Protein AF-V4U4Q8-F1 (afdb_monomer)

pLDDT: mean 86.96, std 11.87, range [43.41, 97.81]

Nearest PDB structures (foldseek):
  1k5d-assembly1_C  TM=4.803E-01  e=4.487E-01  Schizosaccharomyces pombe
  2z0m-assembly1_A  TM=4.163E-01  e=5.035E-01  Sulfurisphaera tokodaii
  8k7m-assembly1_A  TM=4.771E-01  e=2.127E+00  synthetic construct
  6m01-assembly1_A  TM=5.337E-01  e=3.784E+00  Embleya scabrispora

Radius of gyration: 16.13 Å; Cα contacts (8 Å, |Δi|>4): 238; chains: 1; bounding box: 25×26×57 Å

Sequence (137 aa):
WEFESLLLDVPFSCTQFIKFIIVDRSCGNATALILPGCCSAEGFIDAAEKCAALKTLGVYPIVCLKLLLVIPQLIGNWKNLEGLILGKSIDIIEIIPQIGLRCKNFSWLLVHGVRIGKYEASAIVKYFSKIKELHLM

Foldseek 3Di:
DPPVPPCPPPPDDLLVVLCCCCCVVCVLQDQEDARDLRDALNSVVSNLVRNLNHAYYEDEQSRCVRCQPPCLVRVLSNLCHQEYHEEPDHPVLSNLQSCLVRNVNHAEYAYYPDDCDPSNVVSCVVRVVRHNYYHYD

Structure (mmCIF, N/CA/C/O backbone):
data_AF-V4U4Q8-F1
#
_entry.id   AF-V4U4Q8-F1
#
loop_
_atom_site.group_PDB
_atom_site.id
_atom_site.type_symbol
_atom_site.label_atom_id
_atom_site.label_alt_id
_atom_site.label_comp_id
_atom_site.label_asym_id
_atom_site.label_entity_id
_atom_site.label_seq_id
_atom_site.pdbx_PDB_ins_code
_atom_site.Cartn_x
_atom_site.Cartn_y
_atom_site.Cartn_z
_atom_site.occupancy
_atom_site.B_iso_or_equiv
_atom_site.auth_seq_id
_atom_site.auth_comp_id
_atom_site.auth_asym_id
_atom_site.auth_atom_id
_atom_site.pdbx_PDB_model_num
ATOM 1 N N . TRP A 1 1 ? -4.932 -9.415 -37.036 1.00 43.41 1 TRP A N 1
ATOM 2 C CA . TRP A 1 1 ? -3.639 -10.044 -36.721 1.00 43.41 1 TRP A CA 1
ATOM 3 C C . TRP A 1 1 ? -2.539 -9.317 -37.495 1.00 43.41 1 TRP A C 1
ATOM 5 O O . TRP A 1 1 ? -1.887 -9.907 -38.336 1.00 43.41 1 TRP A O 1
ATOM 15 N N . GLU A 1 2 ? -2.358 -8.017 -37.231 1.00 44.66 2 GLU A N 1
ATOM 16 C CA . GLU A 1 2 ? -1.339 -7.164 -37.889 1.00 44.66 2 GLU A CA 1
ATOM 17 C C . GLU A 1 2 ? -0.434 -6.447 -36.868 1.00 44.66 2 GLU A C 1
ATOM 19 O O . GLU A 1 2 ? 0.365 -5.591 -37.224 1.00 44.66 2 GLU A O 1
ATOM 24 N N . PHE A 1 3 ? -0.533 -6.799 -35.581 1.00 47.38 3 PHE A N 1
ATOM 25 C CA . PHE A 1 3 ? 0.330 -6.240 -34.532 1.00 47.38 3 PHE A CA 1
ATOM 26 C C . PHE A 1 3 ? 1.614 -7.055 -34.306 1.00 47.38 3 PHE A C 1
ATOM 28 O O . PHE A 1 3 ? 2.569 -6.539 -33.735 1.00 47.38 3 PHE A O 1
ATOM 35 N N . GLU A 1 4 ? 1.666 -8.310 -34.764 1.00 47.16 4 GLU A N 1
ATOM 36 C CA . GLU A 1 4 ? 2.817 -9.198 -34.535 1.00 47.16 4 GLU A CA 1
ATOM 37 C C . GLU A 1 4 ? 3.985 -8.956 -35.506 1.00 47.16 4 GLU A C 1
ATOM 39 O O . GLU A 1 4 ? 5.115 -9.318 -35.192 1.00 47.16 4 GLU A O 1
ATOM 44 N N . SER A 1 5 ? 3.771 -8.299 -36.652 1.00 46.25 5 SER A N 1
ATOM 45 C CA . SER A 1 5 ? 4.807 -8.158 -37.690 1.00 46.25 5 SER A CA 1
ATOM 46 C C . SER A 1 5 ? 5.721 -6.934 -37.544 1.00 46.25 5 SER A C 1
ATOM 48 O O . SER A 1 5 ? 6.675 -6.814 -38.305 1.00 46.25 5 SER A O 1
ATOM 50 N N . LEU A 1 6 ? 5.463 -6.028 -36.590 1.00 48.69 6 LEU A N 1
ATOM 51 C CA . LEU A 1 6 ? 6.259 -4.802 -36.375 1.00 48.69 6 LEU A CA 1
ATOM 52 C C . LEU A 1 6 ? 7.049 -4.781 -35.052 1.00 48.69 6 LEU A C 1
ATOM 54 O O . LEU A 1 6 ? 7.748 -3.809 -34.781 1.00 48.69 6 LEU A O 1
ATOM 58 N N . LEU A 1 7 ? 6.961 -5.830 -34.225 1.00 54.25 7 LEU A N 1
ATOM 59 C CA . LEU A 1 7 ? 7.570 -5.865 -32.884 1.00 54.25 7 LEU A CA 1
ATOM 60 C C . LEU A 1 7 ? 8.714 -6.878 -32.723 1.00 54.25 7 LEU A C 1
ATOM 62 O O . LEU A 1 7 ? 9.250 -7.002 -31.625 1.00 54.25 7 LEU A O 1
ATOM 66 N N . LEU A 1 8 ? 9.114 -7.583 -33.785 1.00 53.09 8 LEU A N 1
ATOM 67 C CA . LEU A 1 8 ? 10.070 -8.694 -33.679 1.00 53.09 8 LEU A CA 1
ATOM 68 C C . LEU A 1 8 ? 11.506 -8.292 -33.277 1.00 53.09 8 LEU A C 1
ATOM 70 O O . LEU A 1 8 ? 12.252 -9.176 -32.872 1.00 53.09 8 LEU A O 1
ATOM 74 N N . ASP A 1 9 ? 11.861 -6.999 -33.276 1.00 57.41 9 ASP A N 1
ATOM 75 C CA . ASP A 1 9 ? 13.217 -6.527 -32.926 1.00 57.41 9 ASP A CA 1
ATOM 76 C C . ASP A 1 9 ? 13.293 -5.532 -31.749 1.00 57.41 9 ASP A C 1
ATOM 78 O O . ASP A 1 9 ? 14.376 -5.042 -31.420 1.00 57.41 9 ASP A O 1
ATOM 82 N N . VAL A 1 10 ? 12.182 -5.223 -31.065 1.00 60.28 10 VAL A N 1
ATOM 83 C CA . VAL A 1 10 ? 12.231 -4.369 -29.862 1.00 60.28 10 VAL A CA 1
ATOM 84 C C . VAL A 1 10 ? 12.248 -5.261 -28.620 1.00 60.28 10 VAL A C 1
ATOM 86 O O . VAL A 1 10 ? 11.251 -5.936 -28.352 1.00 60.28 10 VAL A O 1
ATOM 89 N N . PRO A 1 11 ? 13.338 -5.285 -27.826 1.00 73.38 11 PRO A N 1
ATOM 90 C CA . PRO A 1 11 ? 13.360 -6.071 -26.603 1.00 73.38 11 PRO A CA 1
ATOM 91 C C . PRO A 1 11 ? 12.245 -5.595 -25.669 1.00 73.38 11 PRO A C 1
ATOM 93 O O . PRO A 1 11 ? 12.090 -4.400 -25.410 1.00 73.38 11 PRO A O 1
ATOM 96 N N . PHE A 1 12 ? 11.458 -6.544 -25.163 1.00 78.56 12 PHE A N 1
ATOM 97 C CA . PHE A 1 12 ? 10.350 -6.264 -24.259 1.00 78.56 12 PHE A CA 1
ATOM 98 C C . PHE A 1 12 ? 10.818 -5.452 -23.041 1.00 78.56 12 PHE A C 1
ATOM 100 O O . PHE A 1 12 ? 11.662 -5.900 -22.262 1.00 78.56 12 PHE A O 1
ATOM 107 N N . SER A 1 13 ? 10.228 -4.271 -22.847 1.00 87.25 13 SER A N 1
ATOM 108 C CA . SER A 1 13 ? 10.457 -3.440 -21.666 1.00 87.25 13 SER A CA 1
ATOM 109 C C . SER A 1 13 ? 9.296 -3.573 -20.688 1.00 87.25 13 SER A C 1
ATOM 111 O O . SER A 1 13 ? 8.181 -3.119 -20.956 1.00 87.25 13 SER A O 1
ATOM 113 N N . CYS A 1 14 ? 9.568 -4.131 -19.505 1.00 86.25 14 CYS A N 1
ATOM 114 C CA . CYS A 1 14 ? 8.567 -4.224 -18.440 1.00 86.25 14 CYS A CA 1
ATOM 115 C C . CYS A 1 14 ? 8.023 -2.850 -18.029 1.00 86.25 14 CYS A C 1
ATOM 117 O O . CYS A 1 14 ? 6.837 -2.733 -17.738 1.00 86.25 14 CYS A O 1
ATOM 119 N N . THR A 1 15 ? 8.857 -1.805 -18.034 1.00 89.25 15 THR A N 1
ATOM 120 C CA . THR A 1 15 ? 8.414 -0.436 -17.732 1.00 89.25 15 THR A CA 1
ATOM 121 C C . THR A 1 15 ? 7.400 0.051 -18.762 1.00 89.25 15 THR A C 1
ATOM 123 O O . THR A 1 15 ? 6.331 0.525 -18.386 1.00 89.25 15 THR A O 1
ATOM 126 N N . GLN A 1 16 ? 7.702 -0.097 -20.058 1.00 91.06 16 GLN A N 1
ATOM 127 C CA . GLN A 1 16 ? 6.789 0.326 -21.126 1.00 91.06 16 GLN A CA 1
ATOM 128 C C . GLN A 1 16 ? 5.488 -0.473 -21.090 1.00 91.06 16 GLN A C 1
ATOM 130 O O . GLN A 1 16 ? 4.418 0.104 -21.248 1.00 91.06 16 GLN A O 1
ATOM 135 N N . PHE A 1 17 ? 5.564 -1.775 -20.806 1.00 89.50 17 PHE A N 1
ATOM 136 C CA . PHE A 1 17 ? 4.378 -2.609 -20.651 1.00 89.50 17 PHE A CA 1
ATOM 137 C C . PHE A 1 17 ? 3.495 -2.154 -19.479 1.00 89.50 17 PHE A C 1
ATOM 139 O O . PHE A 1 17 ? 2.290 -1.992 -19.646 1.00 89.50 17 PHE A O 1
ATOM 146 N N . ILE A 1 18 ? 4.084 -1.891 -18.307 1.00 89.44 18 ILE A N 1
ATOM 147 C CA . ILE A 1 18 ? 3.355 -1.380 -17.136 1.00 89.44 18 ILE A CA 1
ATOM 148 C C . ILE A 1 18 ? 2.694 -0.032 -17.461 1.00 89.44 18 ILE A C 1
ATOM 150 O O . ILE A 1 18 ? 1.496 0.125 -17.225 1.00 89.44 18 ILE A O 1
ATOM 154 N N . LYS A 1 19 ? 3.440 0.903 -18.069 1.00 91.19 19 LYS A N 1
ATOM 155 C CA . LYS A 1 19 ? 2.917 2.202 -18.520 1.00 91.19 19 LYS A CA 1
ATOM 156 C C . LYS A 1 19 ? 1.746 2.044 -19.484 1.00 91.19 19 LYS A C 1
ATOM 158 O O . LYS A 1 19 ? 0.709 2.654 -19.261 1.00 91.19 19 LYS A O 1
ATOM 163 N N . PHE A 1 20 ? 1.883 1.195 -20.499 1.00 90.81 20 PHE A N 1
ATOM 164 C CA . PHE A 1 20 ? 0.833 0.925 -21.481 1.00 90.81 20 PHE A CA 1
ATOM 165 C C . PHE A 1 20 ? -0.446 0.390 -20.822 1.00 90.81 20 PHE A C 1
ATOM 167 O O . PHE A 1 20 ? -1.549 0.860 -21.099 1.00 90.81 20 PHE A O 1
ATOM 174 N N . ILE A 1 21 ? -0.322 -0.563 -19.893 1.00 89.69 21 ILE A N 1
ATOM 175 C CA . ILE A 1 21 ? -1.483 -1.097 -19.170 1.00 89.69 21 ILE A CA 1
ATOM 176 C C . ILE A 1 21 ? -2.151 -0.012 -18.313 1.00 89.69 21 ILE A C 1
ATOM 178 O O . ILE A 1 21 ? -3.375 0.129 -18.339 1.00 89.69 21 ILE A O 1
ATOM 182 N N . ILE A 1 22 ? -1.365 0.772 -17.576 1.00 90.44 22 ILE A N 1
ATOM 183 C CA . ILE A 1 22 ? -1.874 1.814 -16.679 1.00 90.44 22 ILE A CA 1
ATOM 184 C C . ILE A 1 22 ? -2.517 2.958 -17.465 1.00 90.44 22 ILE A C 1
ATOM 186 O O . ILE A 1 22 ? -3.658 3.325 -17.185 1.00 90.44 22 ILE A O 1
ATOM 190 N N . VAL A 1 23 ? -1.811 3.511 -18.445 1.00 87.38 23 VAL A N 1
ATOM 191 C CA . VAL A 1 23 ? -2.200 4.738 -19.143 1.00 87.38 23 VAL A CA 1
ATOM 192 C C . VAL A 1 23 ? -3.140 4.436 -20.301 1.00 87.38 23 VAL A C 1
ATOM 194 O O . VAL A 1 23 ? -4.237 4.980 -20.331 1.00 87.38 23 VAL A O 1
ATOM 197 N N . ASP A 1 24 ? -2.763 3.542 -21.213 1.00 88.25 24 ASP A N 1
ATOM 198 C CA . ASP A 1 24 ? -3.483 3.386 -22.483 1.00 88.25 24 ASP A CA 1
ATOM 199 C C . ASP A 1 24 ? -4.659 2.413 -22.382 1.00 88.25 24 ASP A C 1
ATOM 201 O O . ASP A 1 24 ? -5.688 2.594 -23.030 1.00 88.25 24 ASP A O 1
ATOM 205 N N . ARG A 1 25 ? -4.526 1.354 -21.573 1.00 91.69 25 ARG A N 1
ATOM 206 C CA . ARG A 1 25 ? -5.581 0.335 -21.433 1.00 91.69 25 ARG A CA 1
ATOM 207 C C . ARG A 1 25 ? -6.555 0.643 -20.308 1.00 91.69 25 ARG A C 1
ATOM 209 O O . ARG A 1 25 ? -7.758 0.501 -20.504 1.00 91.69 25 ARG A O 1
ATOM 216 N N . SER A 1 26 ? -6.047 1.018 -19.135 1.00 92.00 26 SER A N 1
ATOM 217 C CA . SER A 1 26 ? -6.892 1.294 -17.967 1.00 92.00 26 SER A CA 1
ATOM 218 C C . SER A 1 26 ? -7.308 2.762 -17.849 1.00 92.00 26 SER A C 1
ATOM 220 O O . SER A 1 26 ? -8.226 3.071 -17.087 1.00 92.00 26 SER A O 1
ATOM 222 N N . CYS A 1 27 ? -6.655 3.675 -18.579 1.00 92.25 27 CYS A N 1
ATOM 223 C CA . CYS A 1 27 ? -6.858 5.122 -18.461 1.00 92.25 27 CYS A CA 1
ATOM 224 C C . CYS A 1 27 ? -6.687 5.632 -17.016 1.00 92.25 27 CYS A C 1
ATOM 226 O O . CYS A 1 27 ? -7.437 6.494 -16.566 1.00 92.25 27 CYS A O 1
ATOM 228 N N . GLY A 1 28 ? -5.750 5.048 -16.260 1.00 91.62 28 GLY A N 1
ATOM 229 C CA . GLY A 1 28 ? -5.533 5.328 -14.834 1.00 91.62 28 GLY A CA 1
ATOM 230 C C . GLY A 1 28 ? -6.615 4.783 -13.891 1.00 91.62 28 GLY A C 1
ATOM 231 O O . GLY A 1 28 ? -6.546 5.002 -12.683 1.00 91.62 28 GLY A O 1
ATOM 232 N N . ASN A 1 29 ? -7.609 4.049 -14.402 1.00 93.25 29 ASN A N 1
ATOM 233 C CA . ASN A 1 29 ? -8.743 3.555 -13.612 1.00 93.25 29 ASN A CA 1
ATOM 234 C C . ASN A 1 29 ? -8.520 2.158 -13.022 1.00 93.25 29 ASN A C 1
ATOM 236 O O . ASN A 1 29 ? -9.461 1.550 -12.509 1.00 93.25 29 ASN A O 1
ATOM 240 N N . ALA A 1 30 ? -7.300 1.620 -13.096 1.00 94.19 30 ALA A N 1
ATOM 241 C CA . ALA A 1 30 ? -6.984 0.343 -12.473 1.00 94.19 30 ALA A CA 1
ATOM 242 C C . ALA A 1 30 ? -7.271 0.390 -10.961 1.00 94.19 30 ALA A C 1
ATOM 244 O O . ALA A 1 30 ? -6.725 1.212 -10.225 1.00 94.19 30 ALA A O 1
ATOM 245 N N . THR A 1 31 ? -8.124 -0.524 -10.495 1.00 96.19 31 THR A N 1
ATOM 246 C CA . THR A 1 31 ? -8.474 -0.685 -9.074 1.00 96.19 31 THR A CA 1
ATOM 247 C C . THR A 1 31 ? -7.684 -1.805 -8.402 1.00 96.19 31 THR A C 1
ATOM 249 O O . THR A 1 31 ? -7.552 -1.811 -7.179 1.00 96.19 31 THR A O 1
ATOM 252 N N . ALA A 1 32 ? -7.096 -2.711 -9.181 1.00 96.12 32 ALA A N 1
ATOM 253 C CA . ALA A 1 32 ? -6.192 -3.745 -8.703 1.00 96.12 32 ALA A CA 1
ATOM 254 C C . ALA A 1 32 ? -4.957 -3.819 -9.604 1.00 96.12 32 ALA A C 1
ATOM 256 O O . ALA A 1 32 ? -5.079 -3.853 -10.829 1.00 96.12 32 ALA A O 1
ATOM 257 N N . LEU A 1 33 ? -3.774 -3.857 -8.994 1.00 94.50 33 LEU A N 1
ATOM 258 C CA . LEU A 1 33 ? -2.505 -3.969 -9.697 1.00 94.50 33 LEU A CA 1
ATOM 259 C C . LEU A 1 33 ? -1.593 -4.941 -8.957 1.00 94.50 33 LEU A C 1
ATOM 261 O O . LEU A 1 33 ? -1.163 -4.680 -7.836 1.00 94.50 33 LEU A O 1
ATOM 265 N N . ILE A 1 34 ? -1.275 -6.057 -9.605 1.00 92.81 34 ILE A N 1
ATOM 266 C CA . ILE A 1 34 ? -0.251 -6.991 -9.142 1.00 92.81 34 ILE A CA 1
ATOM 267 C C . ILE A 1 34 ? 0.945 -6.816 -10.068 1.00 92.81 34 ILE A C 1
ATOM 269 O O . ILE A 1 34 ? 0.887 -7.159 -11.248 1.00 92.81 34 ILE A O 1
ATOM 273 N N . LEU A 1 35 ? 2.007 -6.211 -9.550 1.00 89.88 35 LEU A N 1
ATOM 274 C CA . LEU A 1 35 ? 3.155 -5.829 -10.360 1.00 89.88 35 LEU A CA 1
ATOM 275 C C . LEU A 1 35 ? 3.970 -7.060 -10.753 1.00 89.88 35 LEU A C 1
ATOM 277 O O . LEU A 1 35 ? 4.189 -7.923 -9.908 1.00 89.88 35 LEU A O 1
ATOM 281 N N . PRO A 1 36 ? 4.471 -7.156 -11.995 1.00 87.50 36 PRO A N 1
ATOM 282 C CA . PRO A 1 36 ? 5.309 -8.277 -12.404 1.00 87.50 36 PRO A CA 1
ATOM 283 C C . PRO A 1 36 ? 6.662 -8.247 -11.679 1.00 87.50 36 PRO A C 1
ATOM 285 O O . PRO A 1 36 ? 7.158 -7.184 -11.309 1.00 87.50 36 PRO A O 1
ATOM 288 N N . GLY A 1 37 ? 7.324 -9.404 -11.550 1.00 85.94 37 GLY A N 1
ATOM 289 C CA . GLY A 1 37 ? 8.642 -9.529 -10.898 1.00 85.94 37 GLY A CA 1
ATOM 290 C C . GLY A 1 37 ? 9.756 -8.648 -11.497 1.00 85.94 37 GLY A C 1
ATOM 291 O O . GLY A 1 37 ? 10.772 -8.370 -10.856 1.00 85.94 37 GLY A O 1
ATOM 292 N N . CYS A 1 38 ? 9.565 -8.177 -12.729 1.00 86.25 38 CYS A N 1
ATOM 293 C CA . CYS A 1 38 ? 10.472 -7.276 -13.431 1.00 86.25 38 CYS A CA 1
ATOM 294 C C . CYS A 1 38 ? 10.110 -5.785 -13.301 1.00 86.25 38 CYS A C 1
ATOM 296 O O . CYS A 1 38 ? 10.725 -4.970 -13.985 1.00 86.25 38 CYS A O 1
ATOM 298 N N . CYS A 1 39 ? 9.143 -5.413 -12.452 1.00 89.94 39 CYS A N 1
ATOM 299 C CA . CYS A 1 39 ? 8.779 -4.013 -12.239 1.00 89.94 39 CYS A CA 1
ATOM 300 C C . CYS A 1 39 ? 10.004 -3.173 -11.850 1.00 89.94 39 CYS A C 1
ATOM 302 O O . CYS A 1 39 ? 10.779 -3.539 -10.960 1.00 89.94 39 CYS A O 1
ATOM 304 N N . SER A 1 40 ? 10.165 -2.047 -12.539 1.00 90.44 40 SER A N 1
ATOM 305 C CA . SER A 1 40 ? 11.185 -1.036 -12.277 1.00 90.44 40 SER A CA 1
ATOM 306 C C . SER A 1 40 ? 10.670 0.008 -11.282 1.00 90.44 40 SER A C 1
ATOM 308 O O . SER A 1 40 ? 9.472 0.070 -10.997 1.00 90.44 40 SER A O 1
ATOM 310 N N . ALA A 1 41 ? 11.572 0.846 -10.763 1.00 91.25 41 ALA A N 1
ATOM 311 C CA . ALA A 1 41 ? 11.186 1.989 -9.933 1.00 91.25 41 ALA A CA 1
ATOM 312 C C . ALA A 1 41 ? 10.337 2.991 -10.715 1.00 91.25 41 ALA A C 1
ATOM 314 O O . ALA A 1 41 ? 9.327 3.454 -10.204 1.00 91.25 41 ALA A O 1
ATOM 315 N N . GLU A 1 42 ? 10.703 3.248 -11.971 1.00 92.12 42 GLU A N 1
ATOM 316 C CA . GLU A 1 42 ? 9.944 4.110 -12.877 1.00 92.12 42 GLU A CA 1
ATOM 317 C C . GLU A 1 42 ? 8.505 3.607 -13.047 1.00 92.12 42 GLU A C 1
ATOM 319 O O . GLU A 1 42 ? 7.571 4.328 -12.718 1.00 92.12 42 GLU A O 1
ATOM 324 N N . GLY A 1 43 ? 8.317 2.333 -13.415 1.00 91.25 43 GLY A N 1
ATOM 325 C CA . GLY A 1 43 ? 6.973 1.773 -13.590 1.00 91.25 43 GLY A CA 1
ATOM 326 C C . GLY A 1 43 ? 6.135 1.779 -12.304 1.00 91.25 43 GLY A C 1
ATOM 327 O O . GLY A 1 43 ? 4.914 1.912 -12.364 1.00 91.25 43 GLY A O 1
ATOM 328 N N . PHE A 1 44 ? 6.777 1.671 -11.136 1.00 93.12 44 PHE A N 1
ATOM 329 C CA . PHE A 1 44 ? 6.100 1.810 -9.846 1.00 93.12 44 PHE A CA 1
ATOM 330 C C . PHE A 1 44 ? 5.676 3.257 -9.562 1.00 93.12 44 PHE A C 1
ATOM 332 O O . PHE A 1 44 ? 4.567 3.483 -9.080 1.00 93.12 44 PHE A O 1
ATOM 339 N N . ILE A 1 45 ? 6.536 4.231 -9.877 1.00 93.88 45 ILE A N 1
ATOM 340 C CA . ILE A 1 45 ? 6.234 5.663 -9.747 1.00 93.88 45 ILE A CA 1
ATOM 341 C C . ILE A 1 45 ? 5.053 6.029 -10.648 1.00 93.88 45 ILE A C 1
ATOM 343 O O . ILE A 1 45 ? 4.089 6.614 -10.160 1.00 93.88 45 ILE A O 1
ATOM 347 N N . ASP A 1 46 ? 5.052 5.600 -11.913 1.00 92.06 46 ASP A N 1
ATOM 348 C CA . ASP A 1 46 ? 3.925 5.865 -12.815 1.00 92.06 46 ASP A CA 1
ATOM 349 C C . ASP A 1 46 ? 2.615 5.279 -12.281 1.00 92.06 46 ASP A C 1
ATOM 351 O O . ASP A 1 46 ? 1.571 5.929 -12.331 1.00 92.06 46 ASP A O 1
ATOM 355 N N . ALA A 1 47 ? 2.653 4.062 -11.726 1.00 92.38 47 ALA A N 1
ATOM 356 C CA . ALA A 1 47 ? 1.483 3.460 -11.093 1.00 92.38 47 ALA A CA 1
ATOM 357 C C . ALA A 1 47 ? 0.978 4.283 -9.903 1.00 92.38 47 ALA A C 1
ATOM 359 O O . ALA A 1 47 ? -0.233 4.453 -9.737 1.00 92.38 47 ALA A O 1
ATOM 360 N N . ALA A 1 48 ? 1.889 4.812 -9.087 1.00 93.44 48 ALA A N 1
ATOM 361 C CA . ALA A 1 48 ? 1.540 5.656 -7.951 1.00 93.44 48 ALA A CA 1
ATOM 362 C C . ALA A 1 48 ? 0.929 6.995 -8.381 1.00 93.44 48 ALA A C 1
ATOM 364 O O . ALA A 1 48 ? 0.008 7.482 -7.728 1.00 93.44 48 ALA A O 1
ATOM 365 N N . GLU A 1 49 ? 1.404 7.573 -9.484 1.00 93.25 49 GLU A N 1
ATOM 366 C CA . GLU A 1 49 ? 0.928 8.862 -9.990 1.00 93.25 49 GLU A CA 1
ATOM 367 C C . GLU A 1 49 ? -0.377 8.762 -10.785 1.00 93.25 49 GLU A C 1
ATOM 369 O O . GLU A 1 49 ? -1.198 9.679 -10.744 1.00 93.25 49 GLU A O 1
ATOM 374 N N . LYS A 1 50 ? -0.578 7.671 -11.531 1.00 93.81 50 LYS A N 1
ATOM 375 C CA . LYS A 1 50 ? -1.687 7.552 -12.488 1.00 93.81 50 LYS A CA 1
ATOM 376 C C . LYS A 1 50 ? -2.871 6.740 -11.967 1.00 93.81 50 LYS A C 1
ATOM 378 O O . LYS A 1 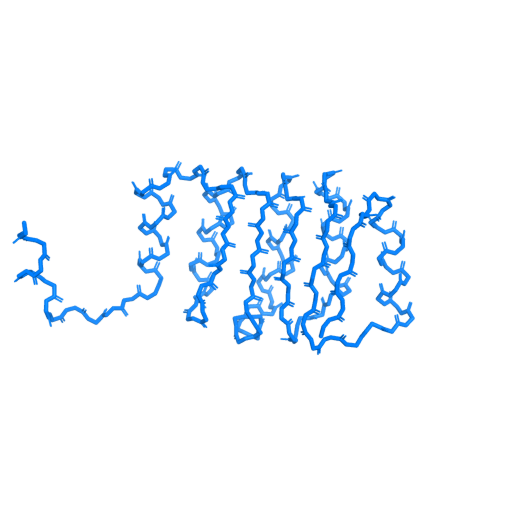50 ? -3.992 7.008 -12.388 1.00 93.81 50 LYS A O 1
ATOM 383 N N . CYS A 1 51 ? -2.669 5.798 -11.043 1.00 94.31 51 CYS A N 1
ATOM 384 C CA . CYS A 1 51 ? -3.734 4.915 -10.544 1.00 94.31 51 CYS A CA 1
ATOM 385 C C . CYS A 1 51 ? -4.286 5.359 -9.181 1.00 94.31 51 CYS A C 1
ATOM 387 O O . CYS A 1 51 ? -4.207 4.624 -8.199 1.00 94.31 51 CYS A O 1
ATOM 389 N N . ALA A 1 52 ? -4.878 6.552 -9.080 1.00 92.62 52 ALA A N 1
ATOM 390 C CA . ALA A 1 52 ? -5.381 7.074 -7.798 1.00 92.62 52 ALA A CA 1
ATOM 391 C C . ALA A 1 52 ? -6.553 6.259 -7.194 1.00 92.62 52 ALA A C 1
ATOM 393 O O . ALA A 1 52 ? -6.801 6.303 -5.984 1.00 92.62 52 ALA A O 1
ATOM 394 N N . ALA A 1 53 ? -7.281 5.505 -8.024 1.00 94.44 53 ALA A N 1
ATOM 395 C CA . ALA A 1 53 ? -8.414 4.672 -7.614 1.00 94.44 53 ALA A CA 1
ATOM 396 C C . ALA A 1 53 ? -8.009 3.277 -7.098 1.00 94.44 53 ALA A C 1
ATOM 398 O O . ALA A 1 53 ? -8.885 2.459 -6.811 1.00 94.44 53 ALA A O 1
ATOM 399 N N . LEU A 1 54 ? -6.706 2.993 -6.985 1.00 96.81 54 LEU A N 1
ATOM 400 C CA . LEU A 1 54 ? -6.212 1.672 -6.617 1.00 96.81 54 LEU A CA 1
ATOM 401 C C . LEU A 1 54 ? -6.690 1.250 -5.219 1.00 96.81 54 LEU A C 1
ATOM 403 O O . LEU A 1 54 ? -6.509 1.970 -4.236 1.00 96.81 54 LEU A O 1
ATOM 407 N N . LYS A 1 55 ? -7.274 0.054 -5.154 1.00 97.81 55 LYS A N 1
ATOM 408 C CA . LYS A 1 55 ? -7.771 -0.618 -3.948 1.00 97.81 55 LYS A CA 1
ATOM 409 C C . LYS A 1 55 ? -6.898 -1.797 -3.546 1.00 97.81 55 LYS A C 1
ATOM 411 O O . LYS A 1 55 ? -6.766 -2.084 -2.360 1.00 97.81 55 LYS A O 1
ATOM 416 N N . THR A 1 56 ? -6.286 -2.468 -4.515 1.00 97.81 56 THR A N 1
ATOM 417 C CA . THR A 1 56 ? -5.424 -3.625 -4.272 1.00 97.81 56 THR A CA 1
ATOM 418 C C . THR A 1 56 ? -4.086 -3.448 -4.964 1.00 97.81 56 THR A C 1
ATOM 420 O O . THR A 1 56 ? -4.033 -3.246 -6.176 1.00 97.81 56 THR A O 1
ATOM 423 N N . LEU A 1 57 ? -3.009 -3.578 -4.195 1.00 95.81 57 LEU A N 1
ATOM 424 C CA . LEU A 1 57 ? -1.646 -3.589 -4.710 1.00 95.81 57 LEU A CA 1
ATOM 425 C C . LEU A 1 57 ? -0.953 -4.888 -4.307 1.00 95.81 57 LEU A C 1
ATOM 427 O O . LEU A 1 57 ? -1.009 -5.295 -3.148 1.00 95.81 57 LEU A O 1
ATOM 431 N N . GLY A 1 58 ? -0.254 -5.511 -5.248 1.00 94.00 58 GLY A N 1
ATOM 432 C CA . GLY A 1 58 ? 0.636 -6.625 -4.959 1.00 94.00 58 GLY A CA 1
ATOM 433 C C . GLY A 1 58 ? 2.036 -6.390 -5.487 1.00 94.00 58 GLY A C 1
ATOM 434 O O . GLY A 1 58 ? 2.221 -6.025 -6.648 1.00 94.00 58 GLY A O 1
ATOM 435 N N . VAL A 1 59 ? 3.020 -6.622 -4.621 1.00 91.00 59 VAL A N 1
ATOM 436 C CA . VAL A 1 59 ? 4.438 -6.447 -4.927 1.00 91.00 59 VAL A CA 1
ATOM 437 C C . VAL A 1 59 ? 5.193 -7.724 -4.560 1.00 91.00 59 VAL A C 1
ATOM 439 O O . VAL A 1 59 ? 5.288 -8.092 -3.390 1.00 91.00 59 VAL A O 1
ATOM 442 N N . TYR A 1 60 ? 5.752 -8.413 -5.559 1.00 84.56 60 TYR A N 1
ATOM 443 C CA . TYR A 1 60 ? 6.532 -9.635 -5.325 1.00 84.56 60 TYR A CA 1
ATOM 444 C C . TYR A 1 60 ? 7.836 -9.355 -4.555 1.00 84.56 60 TYR A C 1
ATOM 446 O O . TYR A 1 60 ? 8.408 -8.273 -4.712 1.00 84.56 60 TYR A O 1
ATOM 454 N N . PRO A 1 61 ? 8.386 -10.336 -3.806 1.00 83.44 61 PRO A N 1
ATOM 455 C CA . PRO A 1 61 ? 9.619 -10.169 -3.022 1.00 83.44 61 PRO A CA 1
ATOM 456 C C . PRO A 1 61 ? 10.816 -9.603 -3.802 1.00 83.44 61 PRO A C 1
ATOM 458 O O . PRO A 1 61 ? 11.561 -8.763 -3.303 1.00 83.44 61 PRO A O 1
ATOM 461 N N . ILE A 1 62 ? 10.997 -10.017 -5.059 1.00 82.44 62 ILE A N 1
ATOM 462 C CA . ILE A 1 62 ? 12.106 -9.525 -5.889 1.00 82.44 62 ILE A CA 1
ATOM 463 C C . ILE A 1 62 ? 11.952 -8.042 -6.257 1.00 82.44 62 ILE A C 1
ATOM 465 O O . ILE A 1 62 ? 12.939 -7.323 -6.389 1.00 82.44 62 ILE A O 1
ATOM 469 N N . VAL A 1 63 ? 10.712 -7.569 -6.395 1.00 82.75 63 VAL A N 1
ATOM 470 C CA . VAL A 1 63 ? 10.402 -6.157 -6.654 1.00 82.75 63 VAL A CA 1
ATOM 471 C C . VAL A 1 63 ? 10.534 -5.358 -5.364 1.00 82.75 63 VAL A C 1
ATOM 473 O O . VAL A 1 63 ? 11.115 -4.281 -5.372 1.00 82.75 63 VAL A O 1
ATOM 476 N N . CYS A 1 64 ? 10.077 -5.925 -4.248 1.00 81.75 64 CYS A N 1
ATOM 477 C CA . CYS A 1 64 ? 10.237 -5.367 -2.909 1.00 81.75 64 CYS A CA 1
ATOM 478 C C . CYS A 1 64 ? 11.700 -4.979 -2.627 1.00 81.75 64 CYS A C 1
ATOM 480 O O . CYS A 1 64 ? 11.955 -3.860 -2.197 1.00 81.75 64 CYS A O 1
ATOM 482 N N . LEU A 1 65 ? 12.658 -5.852 -2.969 1.00 81.50 65 LEU A N 1
ATOM 483 C CA . LEU A 1 65 ? 14.102 -5.583 -2.863 1.00 81.50 65 LEU A CA 1
ATOM 484 C C . LEU A 1 65 ? 14.589 -4.424 -3.740 1.00 81.50 65 LEU A C 1
ATOM 486 O O . LEU A 1 65 ? 15.425 -3.630 -3.319 1.00 81.50 65 LEU A O 1
ATOM 490 N N . LYS A 1 66 ? 14.085 -4.319 -4.972 1.00 84.06 66 LYS A N 1
ATOM 491 C CA . LYS A 1 66 ? 14.471 -3.240 -5.895 1.00 84.06 66 LYS A CA 1
ATOM 492 C C . LYS A 1 66 ? 13.915 -1.889 -5.458 1.00 84.06 66 LYS A C 1
ATOM 494 O O . LYS A 1 66 ? 14.509 -0.858 -5.750 1.00 84.06 66 LYS A O 1
ATOM 499 N N . LEU A 1 67 ? 12.763 -1.904 -4.793 1.00 87.00 67 LEU A N 1
ATOM 500 C CA . LEU A 1 67 ? 11.973 -0.718 -4.482 1.00 87.00 67 LEU A CA 1
ATOM 501 C C . LEU A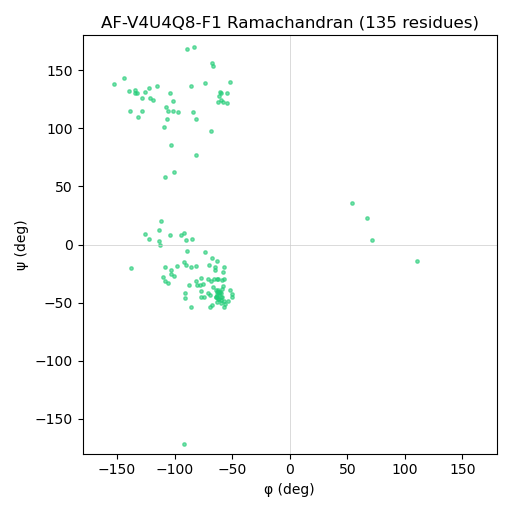 1 67 ? 11.949 -0.388 -2.985 1.00 87.00 67 LEU A C 1
ATOM 503 O O . LEU A 1 67 ? 11.065 0.347 -2.548 1.00 87.00 67 LEU A O 1
ATOM 507 N N . LEU A 1 68 ? 12.919 -0.893 -2.214 1.00 85.12 68 LEU A N 1
ATOM 508 C CA . LEU A 1 68 ? 12.987 -0.732 -0.755 1.00 85.12 68 LEU A CA 1
ATOM 509 C C . LEU A 1 68 ? 12.823 0.717 -0.300 1.00 85.12 68 LEU A C 1
ATOM 511 O O . LEU A 1 68 ? 12.085 0.977 0.639 1.00 85.12 68 LEU A O 1
ATOM 515 N N . LEU A 1 69 ? 13.471 1.655 -0.991 1.00 87.25 69 LEU A N 1
ATOM 516 C CA . LEU A 1 69 ? 13.413 3.078 -0.647 1.00 87.25 69 LEU A CA 1
ATOM 517 C C . LEU A 1 69 ? 12.209 3.798 -1.268 1.00 87.25 69 LEU A C 1
ATOM 519 O O . LEU A 1 69 ? 11.835 4.872 -0.811 1.00 87.25 69 LEU A O 1
ATOM 523 N N . VAL A 1 70 ? 11.602 3.223 -2.308 1.00 91.69 70 VAL A N 1
ATOM 524 C CA . VAL A 1 70 ? 10.541 3.864 -3.100 1.00 91.69 70 VAL A CA 1
ATOM 525 C C . VAL A 1 70 ? 9.159 3.537 -2.536 1.00 91.69 70 VAL A C 1
ATOM 527 O O . VAL A 1 70 ? 8.311 4.421 -2.421 1.00 91.69 70 VAL A O 1
ATOM 530 N N . ILE A 1 71 ? 8.923 2.282 -2.139 1.00 91.25 71 ILE A N 1
ATOM 531 C CA . ILE A 1 71 ? 7.611 1.842 -1.646 1.00 91.25 71 ILE A CA 1
ATOM 532 C C . ILE A 1 71 ? 7.182 2.631 -0.400 1.00 91.25 71 ILE A C 1
ATOM 534 O O . ILE A 1 71 ? 6.076 3.173 -0.436 1.00 91.25 71 ILE A O 1
ATOM 538 N N . PRO A 1 72 ? 7.997 2.780 0.667 1.00 90.00 72 PRO A N 1
ATOM 539 C CA . PRO A 1 72 ? 7.574 3.516 1.860 1.00 90.00 72 PRO A CA 1
ATOM 540 C C . PRO A 1 72 ? 7.186 4.972 1.570 1.00 90.00 72 PRO A C 1
ATOM 542 O O . PRO A 1 72 ? 6.292 5.514 2.216 1.00 90.00 72 PRO A O 1
ATOM 545 N N . GLN A 1 73 ? 7.801 5.598 0.563 1.00 91.25 73 GLN A N 1
ATOM 546 C CA . GLN A 1 73 ? 7.526 6.990 0.197 1.00 91.25 73 GLN A CA 1
ATOM 547 C C . GLN A 1 73 ? 6.198 7.156 -0.552 1.00 91.25 73 GLN A C 1
ATOM 549 O O . GLN A 1 73 ? 5.522 8.172 -0.392 1.00 91.25 73 GLN A O 1
ATOM 554 N N . LEU A 1 74 ? 5.816 6.165 -1.364 1.00 93.00 74 LEU A N 1
ATOM 555 C CA . LEU A 1 74 ? 4.691 6.281 -2.296 1.00 93.00 74 LEU A CA 1
ATOM 556 C C . LEU A 1 74 ? 3.456 5.476 -1.890 1.00 93.00 74 LEU A C 1
ATOM 558 O O . LEU A 1 74 ? 2.360 5.799 -2.338 1.00 93.00 74 LEU A O 1
ATOM 562 N N . ILE A 1 75 ? 3.586 4.468 -1.021 1.00 92.12 75 ILE A N 1
ATOM 563 C CA . ILE A 1 75 ? 2.471 3.584 -0.631 1.00 92.12 75 ILE A CA 1
ATOM 564 C C . ILE A 1 75 ? 1.278 4.351 -0.048 1.00 92.12 75 ILE A C 1
ATOM 566 O O . ILE A 1 75 ? 0.126 3.961 -0.214 1.00 92.12 75 ILE A O 1
ATOM 570 N N . GLY A 1 76 ? 1.552 5.494 0.581 1.00 90.56 76 GLY A N 1
ATOM 571 C CA . GLY A 1 76 ? 0.545 6.391 1.129 1.00 90.56 76 GLY A CA 1
ATOM 572 C C . GLY A 1 76 ? -0.241 7.214 0.097 1.00 90.56 76 GLY A C 1
ATOM 573 O O . GLY A 1 76 ? -1.166 7.927 0.489 1.00 90.56 76 GLY A O 1
ATOM 574 N N . ASN A 1 77 ? 0.119 7.174 -1.190 1.00 92.38 77 ASN A N 1
ATOM 575 C CA . ASN A 1 77 ? -0.553 7.943 -2.244 1.00 92.38 77 ASN A CA 1
ATOM 576 C C . ASN A 1 77 ? -1.895 7.316 -2.646 1.00 92.38 77 ASN A C 1
ATOM 578 O O . ASN A 1 77 ? -2.834 8.032 -3.001 1.00 92.38 77 ASN A O 1
ATOM 582 N N . TRP A 1 78 ? -2.029 5.996 -2.510 1.00 95.12 78 TRP A N 1
ATOM 583 C CA . TRP A 1 78 ? -3.262 5.268 -2.803 1.00 95.12 78 TRP A CA 1
ATOM 584 C C . TRP A 1 78 ? -4.249 5.349 -1.635 1.00 95.12 78 TRP A C 1
ATOM 586 O O . TRP A 1 78 ? -4.443 4.405 -0.881 1.00 95.12 78 TRP A O 1
ATOM 596 N N . LYS A 1 79 ? -4.921 6.494 -1.483 1.00 94.94 79 LYS A N 1
ATOM 597 C CA . LYS A 1 79 ? -5.881 6.742 -0.383 1.00 94.94 79 LYS A CA 1
ATOM 598 C C . LYS A 1 79 ? -7.044 5.740 -0.330 1.00 94.94 79 LYS A C 1
ATOM 600 O O . LYS A 1 79 ? -7.647 5.555 0.728 1.00 94.94 79 LYS A O 1
ATOM 605 N N . ASN A 1 80 ? -7.350 5.117 -1.467 1.00 96.19 80 ASN A N 1
ATOM 606 C CA . ASN A 1 80 ? -8.404 4.119 -1.621 1.00 96.19 80 ASN A CA 1
ATOM 607 C C . ASN A 1 80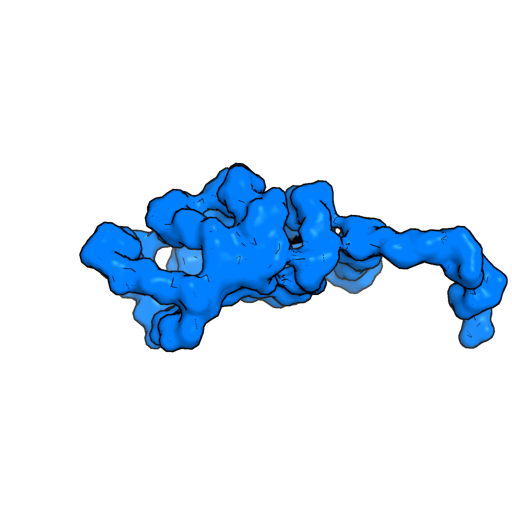 ? -7.920 2.684 -1.386 1.00 96.19 80 ASN A C 1
ATOM 609 O O . ASN A 1 80 ? -8.714 1.765 -1.560 1.00 96.19 80 ASN A O 1
ATOM 613 N N . LEU A 1 81 ? -6.656 2.480 -0.997 1.00 97.12 81 LEU A N 1
ATOM 614 C CA . LEU A 1 81 ? -6.104 1.148 -0.801 1.00 97.12 81 LEU A CA 1
ATOM 615 C C . LEU A 1 81 ? -6.854 0.423 0.323 1.00 97.12 81 LEU A C 1
ATOM 617 O O . LEU A 1 81 ? -6.922 0.882 1.465 1.00 97.12 81 LEU A O 1
ATOM 621 N N . GLU A 1 82 ? -7.410 -0.728 -0.026 1.00 97.50 82 GLU A N 1
ATOM 622 C CA . GLU A 1 82 ? -8.122 -1.647 0.859 1.00 97.50 82 GLU A CA 1
ATOM 623 C C . GLU A 1 82 ? -7.242 -2.853 1.213 1.00 97.50 82 GLU A C 1
ATOM 625 O O . GLU A 1 82 ? -7.467 -3.491 2.242 1.00 97.50 82 GLU A O 1
ATOM 630 N N . GLY A 1 83 ? -6.241 -3.137 0.374 1.00 96.56 83 GLY A N 1
ATOM 631 C CA . GLY A 1 83 ? -5.526 -4.398 0.358 1.00 96.56 83 GLY A CA 1
ATOM 632 C C . GLY A 1 83 ? -4.099 -4.326 -0.154 1.00 96.56 83 GLY A C 1
ATOM 633 O O . GLY A 1 83 ? -3.833 -3.667 -1.165 1.00 96.56 83 GLY A O 1
ATOM 634 N N . LEU A 1 84 ? -3.188 -5.038 0.509 1.00 95.00 84 LEU A N 1
ATOM 635 C CA . LEU A 1 84 ? -1.777 -5.061 0.139 1.00 95.00 84 LEU A CA 1
ATOM 636 C C . LEU A 1 84 ? -1.163 -6.459 0.258 1.00 95.00 84 LEU A C 1
ATOM 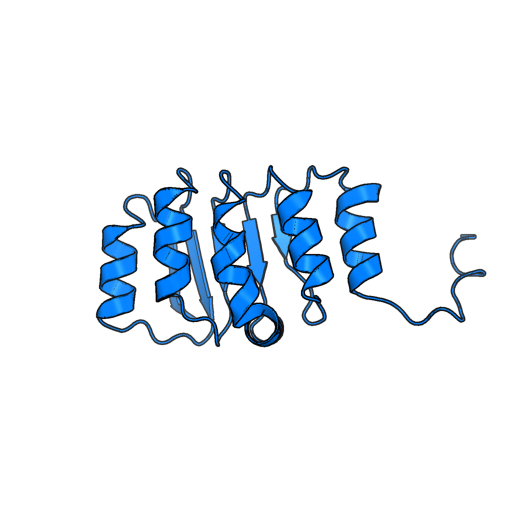638 O O . LEU A 1 84 ? -1.278 -7.109 1.296 1.00 95.00 84 LEU A O 1
ATOM 642 N N . ILE A 1 85 ? -0.448 -6.871 -0.790 1.00 93.06 85 ILE A N 1
ATOM 643 C CA . ILE A 1 85 ? 0.446 -8.032 -0.785 1.00 93.06 85 ILE A CA 1
ATOM 644 C C . ILE A 1 85 ? 1.892 -7.534 -0.801 1.00 93.06 85 ILE A C 1
ATOM 646 O O . ILE A 1 85 ? 2.313 -6.892 -1.768 1.00 93.06 85 ILE A O 1
ATOM 650 N N . LEU A 1 86 ? 2.654 -7.861 0.243 1.00 89.00 86 LEU A N 1
ATOM 651 C CA . LEU A 1 86 ? 4.088 -7.589 0.323 1.00 89.00 86 LEU A CA 1
ATOM 652 C C . LEU A 1 86 ? 4.891 -8.880 0.366 1.00 89.00 86 LEU A C 1
ATOM 654 O O . LEU A 1 86 ? 4.587 -9.821 1.099 1.00 89.00 86 LEU A O 1
ATOM 658 N N . GLY A 1 87 ? 5.966 -8.891 -0.407 1.00 79.31 87 GLY A N 1
ATOM 659 C CA . GLY A 1 87 ? 6.973 -9.927 -0.333 1.00 79.31 87 GLY A CA 1
ATOM 660 C C . GLY A 1 87 ? 8.005 -9.699 0.765 1.00 79.31 87 GLY A C 1
ATOM 661 O O . GLY A 1 87 ? 8.132 -8.615 1.340 1.00 79.31 87 GLY A O 1
ATOM 662 N N . LYS A 1 88 ? 8.815 -10.735 0.987 1.00 73.00 88 LYS A N 1
ATOM 663 C CA . LYS A 1 88 ? 10.008 -10.686 1.825 1.00 73.00 88 LYS A CA 1
ATOM 664 C C . LYS A 1 88 ? 10.873 -9.511 1.380 1.00 73.00 88 LYS A C 1
ATOM 666 O O . LYS A 1 88 ? 11.054 -9.322 0.174 1.00 73.00 88 LYS A O 1
ATOM 671 N N . SER A 1 89 ? 11.445 -8.811 2.358 1.00 64.75 89 SER A N 1
ATOM 672 C CA . SER A 1 89 ? 12.513 -7.797 2.259 1.00 64.75 89 SER A CA 1
ATOM 673 C C . SER A 1 89 ? 12.123 -6.352 2.541 1.00 64.75 89 SER A C 1
ATOM 675 O O . SER A 1 89 ? 13.033 -5.568 2.763 1.00 64.75 89 SER A O 1
ATOM 677 N N .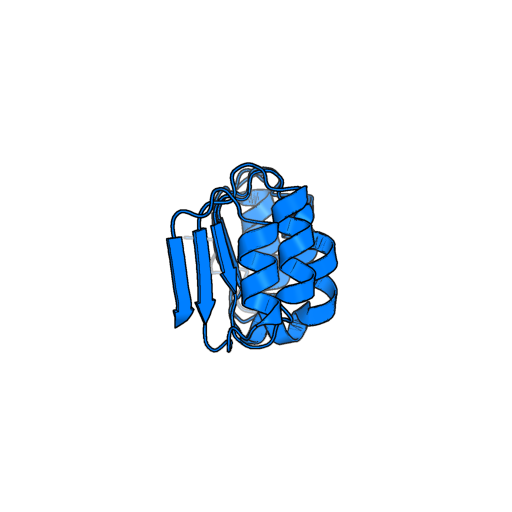 ILE A 1 90 ? 10.842 -5.979 2.583 1.00 69.56 90 ILE A N 1
ATOM 678 C CA . ILE A 1 90 ? 10.493 -4.606 2.975 1.00 69.56 90 ILE A CA 1
ATOM 679 C C . ILE A 1 90 ? 10.390 -4.493 4.488 1.00 69.56 90 ILE A C 1
ATOM 681 O O . ILE A 1 90 ? 9.762 -5.335 5.135 1.00 69.56 90 ILE A O 1
ATOM 685 N N . ASP A 1 91 ? 10.956 -3.414 5.025 1.00 78.12 91 ASP A N 1
ATOM 686 C CA . ASP A 1 91 ? 10.679 -3.003 6.388 1.00 78.12 91 ASP A CA 1
ATOM 687 C C . ASP A 1 91 ? 9.230 -2.511 6.505 1.00 78.12 91 ASP A C 1
ATOM 689 O O . ASP A 1 91 ? 8.862 -1.383 6.160 1.00 78.12 91 ASP A O 1
ATOM 693 N N . ILE A 1 92 ? 8.370 -3.415 6.968 1.00 85.62 92 ILE A N 1
ATOM 694 C CA . ILE A 1 92 ? 6.949 -3.144 7.123 1.00 85.62 92 ILE A CA 1
ATOM 695 C C . ILE A 1 92 ? 6.685 -2.068 8.185 1.00 85.62 92 ILE A C 1
ATOM 697 O O . ILE A 1 92 ? 5.627 -1.434 8.148 1.00 85.62 92 ILE A O 1
ATOM 701 N N . ILE A 1 93 ? 7.640 -1.806 9.089 1.00 87.56 93 ILE A N 1
ATOM 702 C CA . ILE A 1 93 ? 7.502 -0.780 10.125 1.00 87.56 93 ILE A CA 1
ATOM 703 C C . ILE A 1 93 ? 7.427 0.628 9.529 1.00 87.56 93 ILE A C 1
ATOM 705 O O . ILE A 1 93 ? 6.750 1.488 10.090 1.00 87.56 93 ILE A O 1
ATOM 709 N N . GLU A 1 94 ? 8.057 0.853 8.372 1.00 88.12 94 GLU A N 1
ATOM 710 C CA . GLU A 1 94 ? 8.001 2.133 7.663 1.00 88.12 94 GLU A CA 1
ATOM 711 C C . GLU A 1 94 ? 6.716 2.268 6.839 1.00 88.12 94 GLU A C 1
ATOM 713 O O . GLU A 1 94 ? 6.174 3.365 6.693 1.00 88.12 94 GLU A O 1
ATOM 718 N N . ILE A 1 95 ? 6.182 1.150 6.340 1.00 91.12 95 ILE A N 1
ATOM 719 C CA . ILE A 1 95 ? 4.965 1.122 5.521 1.00 91.12 95 ILE A CA 1
ATOM 720 C C . ILE A 1 95 ? 3.699 1.291 6.362 1.00 91.12 95 ILE A C 1
ATOM 722 O O . ILE A 1 95 ? 2.797 2.041 5.976 1.00 91.12 95 ILE A O 1
ATOM 726 N N . ILE A 1 96 ? 3.603 0.588 7.494 1.00 92.31 96 ILE A N 1
ATOM 727 C CA . ILE A 1 96 ? 2.377 0.524 8.302 1.00 92.31 96 ILE A CA 1
ATOM 728 C C . ILE A 1 96 ? 1.846 1.921 8.668 1.00 92.31 96 ILE A C 1
ATOM 730 O O . ILE A 1 96 ? 0.659 2.173 8.433 1.00 92.31 96 ILE A O 1
ATOM 734 N N . PRO A 1 97 ? 2.668 2.863 9.177 1.00 93.12 97 PRO A N 1
ATOM 735 C CA . PRO A 1 97 ? 2.192 4.202 9.500 1.00 93.12 97 PRO A CA 1
ATOM 736 C C . PRO A 1 97 ? 1.676 4.958 8.272 1.00 93.12 97 PRO A C 1
ATOM 738 O O . PRO A 1 97 ? 0.658 5.642 8.363 1.00 93.12 97 PRO A O 1
ATOM 741 N N . GLN A 1 98 ? 2.333 4.818 7.115 1.00 93.88 98 GLN A N 1
ATOM 742 C CA . GLN A 1 98 ? 1.926 5.504 5.883 1.00 93.88 98 GLN A CA 1
ATOM 743 C C . GLN A 1 98 ? 0.541 5.044 5.427 1.00 93.88 98 GLN A C 1
ATOM 745 O O . GLN A 1 98 ? -0.312 5.872 5.098 1.00 93.88 98 GLN A O 1
ATOM 750 N N . ILE A 1 99 ? 0.290 3.733 5.483 1.00 94.06 99 ILE A N 1
ATOM 751 C CA . ILE A 1 99 ? -1.012 3.156 5.145 1.00 94.06 99 ILE A CA 1
ATOM 752 C C . ILE A 1 99 ? -2.054 3.544 6.192 1.00 94.06 99 ILE A C 1
ATOM 754 O O . ILE A 1 99 ? -3.076 4.123 5.838 1.00 94.06 99 ILE A O 1
ATOM 758 N N . GLY A 1 100 ? -1.806 3.296 7.479 1.00 93.50 100 GLY A N 1
ATOM 759 C CA . GLY A 1 100 ? -2.819 3.497 8.521 1.00 93.50 100 GLY A CA 1
ATOM 760 C C . GLY A 1 100 ? -3.258 4.956 8.665 1.00 93.50 100 GLY A C 1
ATOM 761 O O . GLY A 1 100 ? -4.411 5.249 8.992 1.00 93.50 100 GLY A O 1
ATOM 762 N N . LEU A 1 101 ? -2.369 5.904 8.357 1.00 93.00 101 LEU A N 1
ATOM 763 C CA . LEU A 1 101 ? -2.704 7.325 8.381 1.00 93.00 101 LEU A CA 1
ATOM 764 C C . LEU A 1 101 ? -3.495 7.776 7.146 1.00 93.00 101 LEU A C 1
ATOM 766 O O . LEU A 1 101 ? -4.370 8.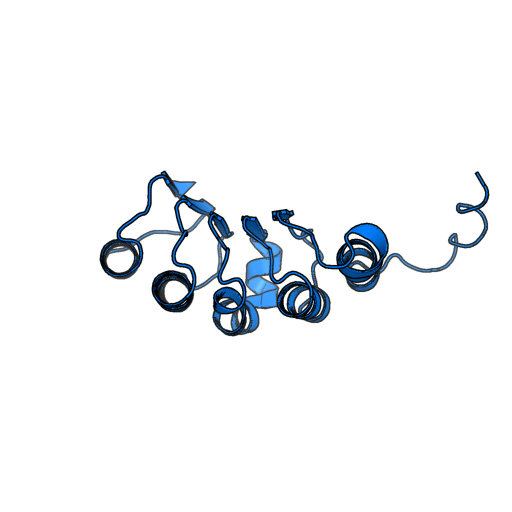636 7.288 1.00 93.00 101 LEU A O 1
ATOM 770 N N . ARG A 1 102 ? -3.235 7.210 5.959 1.00 93.88 102 ARG A N 1
ATOM 771 C CA . ARG A 1 102 ? -3.746 7.742 4.679 1.00 93.88 102 ARG A CA 1
ATOM 772 C C . ARG A 1 102 ? -4.818 6.878 4.005 1.00 93.88 102 ARG A C 1
ATOM 774 O O . ARG A 1 102 ? -5.678 7.428 3.323 1.00 93.88 102 ARG A O 1
ATOM 781 N N . CYS A 1 103 ? -4.818 5.569 4.237 1.00 94.50 103 CYS A N 1
ATOM 782 C CA . CYS A 1 103 ? -5.695 4.588 3.593 1.00 94.50 103 CYS A CA 1
ATOM 783 C C . CYS A 1 103 ? -6.818 4.176 4.556 1.00 94.50 103 CYS A C 1
ATOM 785 O O . CYS A 1 103 ? -6.710 3.206 5.304 1.00 94.50 103 CYS A O 1
ATOM 787 N N . LYS A 1 104 ? -7.911 4.947 4.590 1.00 92.00 104 LYS A N 1
ATOM 788 C CA . LYS A 1 104 ? -8.968 4.795 5.616 1.00 92.00 104 LYS A CA 1
ATOM 789 C C . LYS A 1 104 ? -9.808 3.523 5.488 1.00 92.00 104 LYS A C 1
ATOM 791 O O . LYS A 1 104 ? -10.473 3.147 6.455 1.00 92.00 104 LYS A O 1
ATOM 796 N N . ASN A 1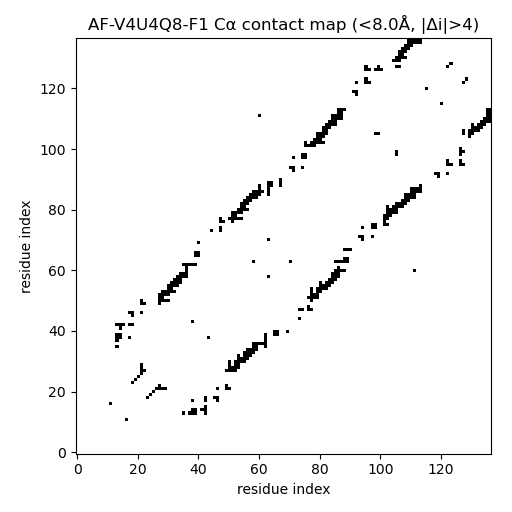 105 ? -9.758 2.889 4.319 1.00 93.62 105 ASN A N 1
ATOM 797 C CA . ASN A 1 105 ? -10.487 1.663 4.002 1.00 93.62 105 ASN A CA 1
ATOM 798 C C . ASN A 1 105 ? -9.585 0.421 4.016 1.00 93.62 105 ASN A C 1
ATOM 800 O O . ASN A 1 105 ? -10.034 -0.654 3.628 1.00 93.62 105 ASN A O 1
ATOM 804 N N . PHE A 1 106 ? -8.335 0.554 4.471 1.00 96.25 106 PHE A N 1
ATOM 805 C CA . PHE A 1 106 ? -7.411 -0.569 4.545 1.00 96.25 106 PHE A CA 1
ATOM 806 C C . PHE A 1 106 ? -7.964 -1.666 5.459 1.00 96.25 106 PHE A C 1
ATOM 808 O O . PHE A 1 106 ? -8.320 -1.410 6.612 1.00 96.25 106 PHE A O 1
ATOM 815 N N . SER A 1 107 ? -8.071 -2.878 4.920 1.00 96.31 107 SER A N 1
ATOM 816 C CA . SER A 1 107 ? -8.834 -3.967 5.528 1.00 96.31 107 SER A CA 1
ATOM 817 C C . SER A 1 107 ? -8.137 -5.317 5.461 1.00 96.31 107 SER A C 1
ATOM 819 O O . SER A 1 107 ? -8.453 -6.180 6.278 1.00 96.31 107 SER A O 1
ATOM 821 N N . TRP A 1 108 ? -7.170 -5.507 4.565 1.00 96.56 108 TRP A N 1
ATOM 822 C CA . TRP A 1 108 ? -6.436 -6.760 4.505 1.00 96.56 108 TRP A CA 1
ATOM 823 C C . TRP A 1 108 ? -4.963 -6.583 4.150 1.00 96.56 108 TRP A C 1
ATOM 825 O O . TRP A 1 108 ? -4.582 -5.740 3.336 1.00 96.56 108 TRP A O 1
ATOM 835 N N . LEU A 1 109 ? -4.127 -7.408 4.775 1.00 93.62 109 LEU A N 1
ATOM 836 C CA . LEU A 1 109 ? -2.689 -7.453 4.551 1.00 93.62 109 LEU A CA 1
ATOM 837 C C . LEU A 1 109 ? -2.244 -8.903 4.378 1.00 93.62 109 LEU A C 1
ATOM 839 O O . LEU A 1 109 ? -2.536 -9.757 5.214 1.00 93.62 109 LEU A O 1
ATOM 843 N N . LEU A 1 110 ? -1.482 -9.150 3.320 1.00 92.31 110 LEU A N 1
ATOM 844 C CA . LEU A 1 110 ? -0.795 -10.407 3.081 1.00 92.31 110 LEU A CA 1
ATOM 845 C C . LEU A 1 110 ? 0.706 -10.142 3.043 1.00 92.31 110 LEU A C 1
ATOM 847 O O . LEU A 1 110 ? 1.182 -9.326 2.252 1.00 92.31 110 LEU A O 1
ATOM 851 N N . VAL A 1 111 ? 1.455 -10.842 3.889 1.00 88.69 111 VAL A N 1
ATOM 852 C CA . VAL A 1 111 ? 2.918 -10.762 3.931 1.00 88.69 111 VAL A CA 1
ATOM 853 C C . VAL A 1 111 ? 3.520 -12.139 3.692 1.00 88.69 111 VAL A C 1
ATOM 855 O O . VAL A 1 111 ? 3.179 -13.100 4.376 1.00 88.69 111 VAL A O 1
ATOM 858 N N . HIS A 1 112 ? 4.419 -12.223 2.713 1.00 85.12 112 HIS A N 1
ATOM 859 C CA . HIS A 1 112 ? 5.155 -13.441 2.381 1.00 85.12 112 HIS A CA 1
ATOM 860 C C . HIS A 1 112 ? 6.579 -13.394 2.937 1.00 85.12 112 HIS A C 1
ATOM 862 O O . HIS A 1 112 ? 7.360 -12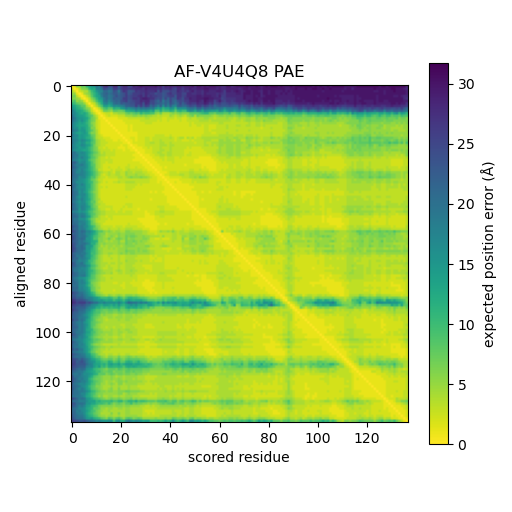.517 2.577 1.00 85.12 112 HIS A O 1
ATOM 868 N N . GLY A 1 113 ? 6.965 -14.379 3.743 1.00 78.19 113 GLY A N 1
ATOM 869 C CA . GLY A 1 113 ? 8.328 -14.583 4.225 1.00 78.19 113 GLY A CA 1
ATOM 870 C C . GLY A 1 113 ? 8.835 -13.501 5.180 1.00 78.19 113 GLY A C 1
ATOM 871 O O . GLY A 1 113 ? 10.051 -13.322 5.289 1.00 78.19 113 GLY A O 1
ATOM 872 N N . VAL A 1 114 ? 7.931 -12.771 5.846 1.00 75.00 114 VAL A N 1
ATOM 873 C CA . VAL A 1 114 ? 8.254 -11.731 6.837 1.00 75.00 114 VAL A CA 1
ATOM 874 C C . VAL A 1 114 ? 8.003 -12.264 8.244 1.00 75.00 114 VAL A C 1
ATOM 876 O O . VAL A 1 114 ? 6.934 -12.788 8.547 1.00 75.00 114 VAL A O 1
ATOM 879 N N . ARG A 1 115 ? 8.983 -12.092 9.137 1.00 78.38 115 ARG A N 1
ATOM 880 C CA . ARG A 1 115 ? 8.808 -12.381 10.562 1.00 78.38 115 ARG A CA 1
ATOM 881 C C . ARG A 1 115 ? 8.163 -11.173 11.239 1.00 78.38 115 ARG A C 1
ATOM 883 O O . ARG A 1 115 ? 8.795 -10.129 11.339 1.00 78.38 115 ARG A O 1
ATOM 890 N N . ILE A 1 116 ? 6.939 -11.330 11.734 1.00 84.25 116 ILE A N 1
ATOM 891 C CA . ILE A 1 116 ? 6.275 -10.313 12.558 1.00 84.25 116 ILE A CA 1
ATOM 892 C C . ILE A 1 116 ? 6.778 -10.448 13.997 1.00 84.25 116 ILE A C 1
ATOM 894 O O . ILE A 1 116 ? 6.479 -11.423 14.688 1.00 84.25 116 ILE A O 1
ATOM 898 N N . GLY A 1 117 ? 7.597 -9.493 14.428 1.00 87.31 117 GLY A N 1
ATOM 899 C CA . GLY A 1 117 ? 8.061 -9.366 15.799 1.00 87.31 117 GLY A CA 1
ATOM 900 C C . GLY A 1 117 ? 7.154 -8.460 16.630 1.00 87.31 117 GLY A C 1
ATOM 901 O O . GLY A 1 117 ? 6.074 -8.034 16.217 1.00 87.31 117 GLY A O 1
ATOM 902 N N . LYS A 1 118 ? 7.608 -8.151 17.848 1.00 92.12 118 LYS A N 1
ATOM 903 C CA . LYS A 1 118 ? 6.877 -7.295 18.795 1.00 92.12 118 LYS A CA 1
ATOM 904 C C . LYS A 1 118 ? 6.600 -5.898 18.224 1.00 92.12 118 LYS A C 1
ATOM 906 O O . LYS A 1 118 ? 5.541 -5.335 18.493 1.00 92.12 118 LYS A O 1
ATOM 911 N N . TYR A 1 119 ? 7.547 -5.330 17.479 1.00 90.56 119 TYR A N 1
ATOM 912 C CA . TYR A 1 119 ? 7.437 -3.970 16.955 1.00 90.56 119 TYR A CA 1
ATOM 913 C C . TYR A 1 119 ? 6.452 -3.893 15.789 1.00 90.56 119 TYR A C 1
ATOM 915 O O . TYR A 1 119 ? 5.572 -3.035 15.796 1.00 90.56 119 TYR A O 1
ATOM 923 N N . GLU A 1 120 ? 6.532 -4.837 14.853 1.00 88.88 120 GLU A N 1
ATOM 924 C CA . GLU A 1 120 ? 5.625 -4.941 13.711 1.00 88.88 120 GLU A CA 1
ATOM 925 C C . GLU A 1 120 ? 4.199 -5.227 14.190 1.00 88.88 120 GLU A C 1
ATOM 927 O O . GLU A 1 120 ? 3.263 -4.546 13.776 1.00 88.88 120 GLU A O 1
ATOM 932 N N . ALA A 1 121 ? 4.031 -6.165 15.131 1.00 89.62 121 ALA A N 1
ATOM 933 C CA . ALA A 1 121 ? 2.731 -6.463 15.729 1.00 89.62 121 ALA A CA 1
ATOM 934 C C . ALA A 1 121 ? 2.125 -5.233 16.425 1.00 89.62 121 ALA A C 1
ATOM 936 O O . ALA A 1 121 ? 0.954 -4.915 16.223 1.00 89.62 121 ALA A O 1
ATOM 937 N N . SER A 1 122 ? 2.930 -4.503 17.206 1.00 92.81 122 SER A N 1
ATOM 938 C CA . SER A 1 122 ? 2.498 -3.266 17.868 1.00 92.81 122 SER A CA 1
ATOM 939 C C . SER A 1 122 ? 2.075 -2.195 16.857 1.00 92.81 122 SER A C 1
ATOM 941 O O . SER A 1 122 ? 1.035 -1.556 17.022 1.00 92.81 122 SER A O 1
ATOM 943 N N . ALA A 1 123 ? 2.837 -2.030 15.771 1.00 92.38 123 ALA A N 1
ATOM 944 C CA . ALA A 1 123 ? 2.499 -1.098 14.705 1.00 92.38 123 ALA A CA 1
ATOM 945 C C . ALA A 1 123 ? 1.184 -1.487 14.007 1.00 92.38 123 ALA A C 1
ATOM 947 O O . ALA A 1 123 ? 0.323 -0.625 13.834 1.00 92.38 123 ALA A O 1
ATOM 948 N N . ILE A 1 124 ? 0.987 -2.766 13.668 1.00 91.31 124 ILE A N 1
ATOM 949 C CA . ILE A 1 124 ? -0.259 -3.262 13.059 1.00 91.31 124 ILE A CA 1
ATOM 950 C C . ILE A 1 124 ? -1.456 -2.929 13.954 1.00 91.31 124 ILE A C 1
ATOM 952 O O . ILE A 1 124 ? -2.403 -2.299 13.489 1.00 91.31 124 ILE A O 1
ATOM 956 N N . VAL A 1 125 ? -1.396 -3.274 15.244 1.00 91.00 125 VAL A N 1
ATOM 957 C CA . VAL A 1 125 ? -2.485 -2.999 16.198 1.00 91.00 125 VAL A CA 1
ATOM 958 C C . VAL A 1 125 ? -2.764 -1.498 16.313 1.00 91.00 125 VAL A C 1
ATOM 960 O O . VAL A 1 125 ? -3.919 -1.080 16.353 1.00 91.00 125 VAL A O 1
ATOM 963 N N . LYS A 1 126 ? -1.712 -0.672 16.339 1.00 93.81 126 LYS A N 1
ATOM 964 C CA . LYS A 1 126 ? -1.833 0.783 16.480 1.00 93.81 126 LYS A CA 1
ATOM 965 C C . LYS A 1 126 ? -2.449 1.456 15.250 1.00 93.81 126 LYS A C 1
ATOM 967 O O . LYS A 1 126 ? -3.248 2.376 15.405 1.00 93.81 126 LYS A O 1
ATOM 972 N N . TYR A 1 127 ? -2.041 1.059 14.046 1.00 94.38 127 TYR A N 1
ATOM 973 C CA . TYR A 1 127 ? -2.354 1.788 12.812 1.00 94.38 127 TYR A CA 1
ATOM 974 C C . TYR A 1 127 ? -3.472 1.149 11.981 1.00 94.38 127 TYR A C 1
ATOM 976 O O . TYR A 1 127 ? -4.156 1.865 11.250 1.00 94.38 127 TYR A O 1
ATOM 984 N N . PHE A 1 128 ? -3.701 -0.161 12.096 1.00 92.25 128 PHE A N 1
ATOM 985 C CA . PHE A 1 128 ? -4.708 -0.893 11.323 1.00 92.25 128 PHE A CA 1
ATOM 986 C C . PHE A 1 128 ? -5.899 -1.321 12.185 1.00 92.25 128 PHE A C 1
ATOM 988 O O . PHE A 1 128 ? -6.260 -2.492 12.252 1.00 92.25 128 PHE A O 1
ATOM 995 N N . SER A 1 129 ? -6.569 -0.3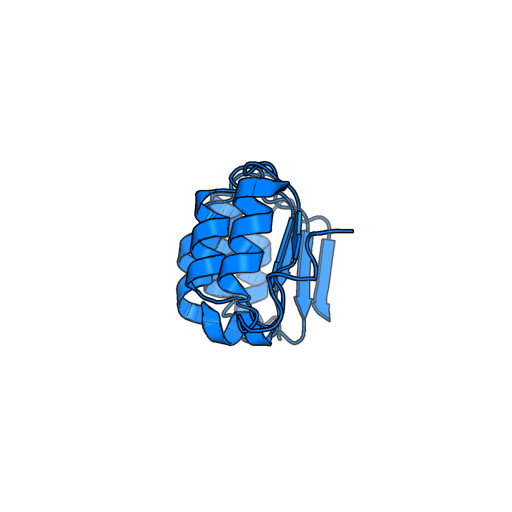54 12.813 1.00 83.44 129 SER A N 1
ATOM 996 C CA . SER A 1 129 ? -7.698 -0.611 13.725 1.00 83.44 129 SER A CA 1
ATOM 997 C C . SER A 1 129 ? -8.931 -1.261 13.076 1.00 83.44 129 SER A C 1
ATOM 999 O O . SER A 1 129 ? -9.810 -1.738 13.787 1.00 83.44 129 SER A O 1
ATOM 1001 N N . LYS A 1 130 ? -9.011 -1.280 11.738 1.00 89.06 130 LYS A N 1
ATOM 1002 C CA . LYS A 1 130 ? -10.108 -1.877 10.955 1.00 89.06 130 LYS A CA 1
ATOM 1003 C C . LYS A 1 130 ? -9.678 -3.094 10.129 1.00 89.06 130 LYS A C 1
ATOM 1005 O O . LYS A 1 130 ? -10.423 -3.500 9.235 1.00 89.06 130 LYS A O 1
ATOM 1010 N N . ILE A 1 131 ? -8.488 -3.646 10.383 1.00 93.12 131 ILE A N 1
ATOM 1011 C CA . ILE A 1 131 ? -8.023 -4.833 9.662 1.00 93.12 131 ILE A CA 1
ATOM 1012 C C . ILE A 1 131 ? -8.981 -6.001 9.911 1.00 93.12 131 ILE A C 1
ATOM 1014 O O . ILE A 1 131 ? -9.382 -6.269 11.041 1.00 93.12 131 ILE A O 1
ATOM 1018 N N . LYS A 1 132 ? -9.377 -6.663 8.830 1.00 96.00 132 LYS A N 1
ATOM 1019 C CA . LYS A 1 132 ? -10.264 -7.828 8.823 1.00 96.00 132 LYS A CA 1
ATOM 1020 C C . LYS A 1 132 ? -9.493 -9.104 8.536 1.00 96.00 132 LYS A C 1
ATOM 1022 O O . LYS A 1 132 ? -9.840 -10.153 9.064 1.00 96.00 132 LYS A O 1
ATOM 1027 N N . GLU A 1 133 ? -8.447 -9.004 7.722 1.00 95.44 133 GLU A N 1
ATOM 1028 C CA . GLU A 1 133 ? -7.660 -10.154 7.303 1.00 95.44 133 GLU A CA 1
ATOM 1029 C C . GLU A 1 133 ? -6.164 -9.865 7.412 1.00 95.44 133 GLU A C 1
ATOM 1031 O O . GLU A 1 133 ? -5.663 -8.850 6.923 1.00 95.44 133 GLU A O 1
ATOM 1036 N N . LEU A 1 134 ? -5.447 -10.786 8.050 1.00 91.94 134 LEU A N 1
ATOM 1037 C CA . LEU A 1 134 ? -3.997 -10.767 8.156 1.00 91.94 134 LEU A CA 1
ATOM 1038 C C . LEU A 1 134 ? -3.474 -12.155 7.791 1.00 91.94 134 LEU A C 1
ATOM 1040 O O . LEU A 1 134 ? -3.663 -13.111 8.539 1.00 91.94 134 LEU A O 1
ATOM 1044 N N . HIS A 1 135 ? -2.815 -12.249 6.641 1.00 90.94 135 HIS A N 1
ATOM 1045 C CA . HIS A 1 135 ? -2.260 -13.491 6.114 1.00 90.94 135 HIS A CA 1
ATOM 1046 C C . HIS A 1 135 ? -0.739 -13.468 6.284 1.00 90.94 135 HIS A C 1
ATOM 1048 O O . HIS A 1 135 ? -0.059 -12.625 5.695 1.00 90.94 135 HIS A O 1
ATOM 1054 N N . LEU A 1 136 ? -0.218 -14.378 7.110 1.00 87.06 136 LEU A N 1
ATOM 1055 C CA . LEU A 1 136 ? 1.212 -14.534 7.390 1.00 87.06 136 LEU A CA 1
ATOM 1056 C C . LEU A 1 136 ? 1.683 -15.841 6.741 1.00 87.06 136 LEU A C 1
ATOM 1058 O O . LEU A 1 136 ? 1.405 -16.915 7.275 1.00 87.06 136 LEU A O 1
ATOM 1062 N N . MET A 1 137 ? 2.331 -15.751 5.577 1.00 77.06 137 MET A N 1
ATOM 1063 C CA . MET A 1 137 ? 2.779 -16.909 4.785 1.00 77.06 137 MET A CA 1
ATOM 1064 C C . MET A 1 137 ? 4.292 -16.978 4.647 1.00 77.06 137 MET A C 1
ATOM 1066 O O . MET A 1 137 ? 4.939 -15.909 4.650 1.00 77.06 137 MET A O 1
#

Organism: Citrus clementina (NCBI:txid85681)

Secondary structure (DSSP, 8-state):
--STTS-TTS---HHHHHHIIIIIITTT--SEEE--TT--HHHHHHHHHH-TT--EEEE-HHHHHHTTTTHHHHGGG-TT--EEEE-TTS-HHHHHHHHHHH-TT--EEEESS----HHHHHHHHHH-TT--EEEE-

Solvent-accessible surface area (backbone atoms only — not comparable to full-atom values): 7332 Å² total; per-residue (Å²): 141,76,74,74,83,80,52,86,83,61,80,87,48,56,40,60,51,47,45,44,47,40,51,75,71,39,66,23,60,42,39,66,49,70,52,59,70,68,52,40,66,64,36,50,51,52,47,55,73,47,23,55,58,20,26,33,45,32,39,42,33,70,25,27,58,76,30,55,79,51,48,52,74,46,60,40,60,30,41,50,23,27,33,42,38,42,26,32,76,52,68,56,72,61,36,45,57,35,36,39,76,42,16,84,58,37,28,36,40,36,37,35,72,64,87,79,48,74,66,46,50,49,47,45,63,71,37,44,81,61,54,78,44,78,45,85,81

Mean predicted aligned error: 6.16 Å